Protein AF-A0A737VVT5-F1 (afdb_monomer)

Solvent-accessible surface area (backbone atoms only — not comparable to full-atom values): 5318 Å² total; per-residue (Å²): 131,99,74,93,81,82,90,85,89,75,78,95,59,89,77,70,70,45,81,45,76,46,71,53,77,48,70,49,98,87,68,55,74,51,71,54,74,78,43,82,46,75,44,78,81,86,79,84,80,94,62,81,42,72,71,58,59,41,84,63,86,88,71,77,44,55,78,58,95,72,82,44,75,80

Structu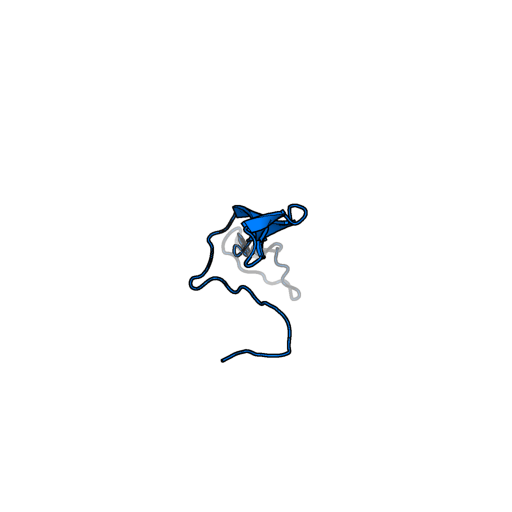re (mmCIF, N/CA/C/O backbone):
data_AF-A0A737VVT5-F1
#
_entry.id   AF-A0A737VVT5-F1
#
loop_
_atom_site.group_PDB
_atom_site.id
_atom_site.type_symbol
_atom_site.label_atom_id
_atom_site.label_alt_id
_atom_site.label_comp_id
_atom_site.label_asym_id
_atom_site.label_entity_id
_atom_site.label_seq_id
_atom_site.pdbx_PDB_ins_code
_atom_site.Cartn_x
_atom_site.Cartn_y
_atom_site.Cartn_z
_atom_site.occupancy
_atom_site.B_iso_or_equiv
_atom_site.auth_seq_id
_atom_site.auth_comp_id
_atom_site.auth_asym_id
_atom_site.auth_atom_id
_atom_site.pdbx_PDB_model_num
ATOM 1 N N . LEU A 1 1 ? -26.243 -1.758 7.833 1.00 42.38 1 LEU A N 1
ATOM 2 C CA . LEU A 1 1 ? -25.568 -1.714 9.149 1.00 42.38 1 LEU A CA 1
ATOM 3 C C . LEU A 1 1 ? -24.862 -3.051 9.310 1.00 42.38 1 LEU A C 1
ATOM 5 O O . LEU A 1 1 ? -25.558 -4.056 9.367 1.00 42.38 1 LEU A O 1
ATOM 9 N N . GLN A 1 2 ? -23.530 -3.107 9.220 1.00 48.56 2 GLN A N 1
ATOM 10 C CA . GLN A 1 2 ? -22.811 -4.380 9.364 1.00 48.56 2 GLN A CA 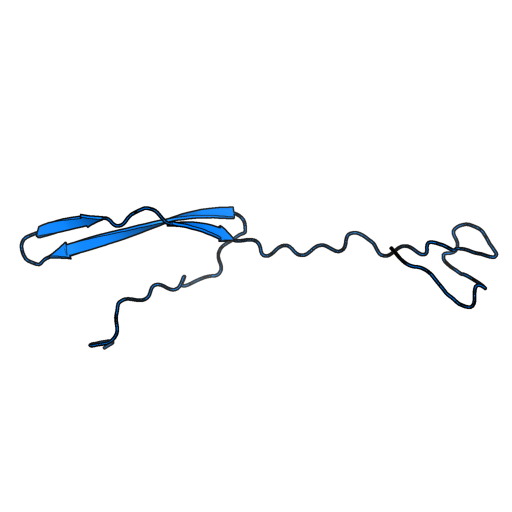1
ATOM 11 C C . GLN A 1 2 ? -22.834 -4.796 10.838 1.00 48.56 2 GLN A C 1
ATOM 13 O O . GLN A 1 2 ? -22.009 -4.366 11.634 1.00 48.56 2 GLN A O 1
ATOM 18 N N . GLY A 1 3 ? -23.843 -5.584 11.196 1.00 54.41 3 GLY A N 1
ATOM 19 C CA . GLY A 1 3 ? -23.915 -6.328 12.443 1.00 54.41 3 GLY A CA 1
ATOM 20 C C . GLY A 1 3 ? -23.665 -7.810 12.168 1.00 54.41 3 GLY A C 1
ATOM 21 O O . GLY A 1 3 ? -24.138 -8.330 11.161 1.00 54.41 3 GLY A O 1
ATOM 22 N N . ALA A 1 4 ? -22.950 -8.452 13.098 1.00 61.03 4 ALA A N 1
ATOM 23 C CA . ALA A 1 4 ? -22.736 -9.899 13.270 1.00 61.03 4 ALA A CA 1
ATOM 24 C C . ALA A 1 4 ? -21.512 -10.602 12.620 1.00 61.03 4 ALA A C 1
ATOM 26 O O . ALA A 1 4 ? -21.406 -11.812 12.782 1.00 61.03 4 ALA A O 1
ATOM 27 N N . GLY A 1 5 ? -20.547 -9.918 11.981 1.00 64.62 5 GLY A N 1
ATOM 28 C CA . GLY A 1 5 ? -19.481 -10.601 11.204 1.00 64.62 5 GLY A CA 1
ATOM 29 C C . GLY A 1 5 ? -18.026 -10.129 11.363 1.00 64.62 5 GLY A C 1
ATOM 30 O O . GLY A 1 5 ? -17.206 -10.469 10.517 1.00 64.62 5 GLY A O 1
ATOM 31 N N . GLY A 1 6 ? -17.692 -9.362 12.408 1.00 78.38 6 GLY A N 1
ATOM 32 C CA . GLY A 1 6 ? -16.344 -8.802 12.620 1.00 78.38 6 GLY A CA 1
ATOM 33 C C . GLY A 1 6 ? -16.161 -7.382 12.064 1.00 78.38 6 GLY A C 1
ATOM 34 O O . GLY A 1 6 ? -16.981 -6.894 11.292 1.00 78.38 6 GLY A O 1
ATOM 35 N N . TRP A 1 7 ? -15.099 -6.700 12.506 1.00 82.44 7 TRP A N 1
ATOM 36 C CA . TRP A 1 7 ? -14.721 -5.361 12.039 1.00 82.44 7 TRP A CA 1
ATOM 37 C C . TRP A 1 7 ? -13.714 -5.477 10.894 1.00 82.44 7 TRP A C 1
ATOM 39 O O . TRP A 1 7 ? -12.704 -6.165 11.036 1.00 82.44 7 TRP A O 1
ATOM 49 N N . SER A 1 8 ? -13.957 -4.785 9.780 1.00 88.25 8 SER A N 1
ATOM 50 C CA . SER A 1 8 ? -13.021 -4.708 8.653 1.00 88.25 8 SER A CA 1
ATOM 51 C C . SER A 1 8 ? -12.595 -3.270 8.393 1.00 88.25 8 SER A C 1
ATOM 53 O O . SER A 1 8 ? -13.431 -2.366 8.393 1.00 88.25 8 SER A O 1
ATOM 55 N N . PHE A 1 9 ? -11.314 -3.074 8.097 1.00 88.69 9 PHE A N 1
ATOM 56 C CA . PHE A 1 9 ? -10.775 -1.808 7.617 1.00 88.69 9 PHE A CA 1
ATOM 57 C C . PHE A 1 9 ? -10.281 -1.978 6.181 1.00 88.69 9 PHE A C 1
ATOM 59 O O . PHE A 1 9 ? -9.513 -2.892 5.883 1.00 88.69 9 PHE A O 1
ATOM 66 N N . THR A 1 10 ? -10.709 -1.081 5.297 1.00 89.81 10 THR A N 1
ATOM 67 C CA . THR A 1 10 ? -10.182 -0.959 3.937 1.00 89.81 10 THR A CA 1
ATOM 68 C C . THR A 1 10 ? -9.865 0.513 3.698 1.00 89.81 10 THR A C 1
ATOM 70 O O . THR A 1 10 ? -10.732 1.355 3.950 1.00 89.81 10 THR A O 1
ATOM 73 N N . PRO A 1 11 ? -8.648 0.850 3.242 1.00 89.94 11 PRO A N 1
ATOM 74 C CA . PRO A 1 11 ? -8.314 2.216 2.863 1.00 89.94 11 PRO A CA 1
ATOM 75 C C . PRO A 1 11 ? -9.318 2.781 1.852 1.00 89.94 11 PRO A C 1
ATOM 77 O O . PRO A 1 11 ? -9.685 2.109 0.892 1.00 89.94 11 PRO A O 1
ATOM 80 N N . THR A 1 12 ? -9.754 4.026 2.047 1.00 91.81 12 THR A N 1
ATOM 81 C CA . THR A 1 12 ? -10.684 4.705 1.124 1.00 91.81 12 THR A CA 1
ATOM 82 C C . THR A 1 12 ? -10.010 5.182 -0.164 1.00 91.81 12 THR A C 1
ATOM 84 O O . THR A 1 12 ? -10.693 5.489 -1.136 1.00 91.81 12 THR A O 1
ATOM 87 N N . ALA A 1 13 ? -8.678 5.232 -0.178 1.00 92.81 13 ALA A N 1
ATOM 88 C CA . ALA A 1 13 ? -7.849 5.553 -1.330 1.00 92.81 13 ALA A CA 1
ATOM 89 C C . ALA A 1 13 ? -6.641 4.610 -1.379 1.00 92.81 13 ALA A C 1
ATOM 91 O O . ALA A 1 13 ? -6.243 4.049 -0.353 1.00 92.81 13 ALA A O 1
ATOM 92 N N . ALA A 1 14 ? -6.049 4.461 -2.565 1.00 92.50 14 ALA A N 1
ATOM 93 C CA . ALA A 1 14 ? -4.813 3.708 -2.734 1.00 92.50 14 ALA A CA 1
ATOM 94 C C . ALA A 1 14 ? -3.684 4.334 -1.902 1.00 92.50 14 ALA A C 1
ATOM 96 O O . ALA A 1 14 ? -3.524 5.556 -1.863 1.00 92.50 14 ALA A O 1
ATOM 97 N N . TRP A 1 15 ? -2.913 3.486 -1.229 1.00 94.19 15 TRP A N 1
ATOM 98 C CA . TRP A 1 15 ? -1.704 3.901 -0.529 1.00 94.19 15 TRP A CA 1
ATOM 99 C C . TRP A 1 15 ? -0.531 3.955 -1.500 1.00 94.19 15 TRP A C 1
ATOM 101 O O . TRP A 1 15 ? -0.464 3.168 -2.441 1.00 94.19 15 TRP A O 1
ATOM 111 N N . ALA A 1 16 ? 0.371 4.905 -1.269 1.00 95.31 16 ALA A N 1
ATOM 112 C CA . ALA A 1 16 ? 1.642 4.952 -1.972 1.00 95.31 16 ALA A CA 1
ATOM 113 C C . ALA A 1 16 ? 2.564 3.833 -1.471 1.00 95.31 16 ALA A C 1
ATOM 115 O O . ALA A 1 16 ? 2.359 3.275 -0.391 1.00 95.31 16 ALA A O 1
ATOM 116 N N . ASP A 1 17 ? 3.605 3.546 -2.241 1.00 94.12 17 ASP A N 1
ATOM 117 C CA . ASP A 1 17 ? 4.623 2.589 -1.830 1.00 94.12 17 ASP A CA 1
ATOM 118 C C . ASP A 1 17 ? 5.336 3.067 -0.567 1.00 94.12 17 ASP A C 1
ATOM 120 O O . ASP A 1 17 ? 5.695 4.240 -0.427 1.00 94.12 17 ASP A O 1
ATOM 124 N N . GLY A 1 18 ? 5.536 2.146 0.370 1.00 95.62 18 GLY A N 1
ATOM 125 C CA . GLY A 1 18 ? 6.122 2.468 1.660 1.00 95.62 18 GLY A CA 1
ATOM 126 C C . GLY A 1 18 ? 5.820 1.448 2.748 1.00 95.62 18 GLY A C 1
ATOM 127 O O . GLY A 1 18 ? 5.150 0.437 2.533 1.00 95.62 18 GLY A O 1
ATOM 128 N N . SER A 1 19 ? 6.339 1.737 3.939 1.00 97.12 19 SER A N 1
ATOM 129 C CA . SER A 1 19 ? 6.126 0.942 5.148 1.00 97.12 19 SER A CA 1
ATOM 130 C C . SER A 1 19 ? 5.118 1.627 6.066 1.00 97.12 19 SER A C 1
ATOM 132 O O . SER A 1 19 ? 5.240 2.816 6.361 1.00 97.12 19 SER A O 1
ATOM 134 N N . TYR A 1 20 ? 4.152 0.857 6.552 1.00 95.81 20 TYR A N 1
ATOM 135 C CA . TYR A 1 20 ? 3.048 1.296 7.396 1.00 95.81 20 TYR A CA 1
ATOM 136 C C . TYR A 1 20 ? 2.959 0.413 8.637 1.00 95.81 20 TYR A C 1
ATOM 138 O O . TYR A 1 20 ? 3.074 -0.804 8.537 1.00 95.81 20 TYR A O 1
ATOM 146 N N . THR A 1 21 ? 2.672 1.007 9.794 1.00 96.00 21 THR A N 1
ATOM 147 C CA . THR A 1 21 ? 2.375 0.256 11.021 1.00 96.00 21 THR A CA 1
ATOM 148 C C . THR A 1 21 ? 0.925 0.505 11.415 1.00 96.00 21 THR A C 1
ATOM 150 O O . THR A 1 21 ? 0.547 1.623 11.769 1.00 96.00 21 THR A O 1
ATOM 153 N N . LEU A 1 22 ? 0.104 -0.540 11.365 1.00 94.06 22 LEU A N 1
ATOM 154 C CA . LEU A 1 22 ? -1.309 -0.492 11.723 1.00 94.06 22 LEU A CA 1
ATOM 155 C C . LEU A 1 22 ? -1.496 -0.902 13.188 1.00 94.06 22 LEU A C 1
ATOM 157 O O . LEU A 1 22 ? -0.851 -1.828 13.682 1.00 94.06 22 LEU A O 1
ATOM 161 N N . LYS A 1 23 ? -2.411 -0.220 13.880 1.00 94.00 23 LYS A N 1
ATOM 162 C CA . LYS A 1 23 ? -2.849 -0.548 15.243 1.00 94.00 23 LYS A CA 1
ATOM 163 C C . LYS A 1 23 ? -4.357 -0.395 15.341 1.00 94.00 23 LYS A C 1
ATOM 165 O O . LYS A 1 23 ? -4.919 0.552 14.797 1.00 94.00 23 LYS A O 1
ATOM 170 N N . VAL A 1 24 ? -4.991 -1.303 16.072 1.00 93.00 24 VAL A N 1
ATOM 171 C CA . VAL A 1 24 ? -6.412 -1.214 16.408 1.00 93.00 24 VAL A CA 1
ATOM 172 C C . VAL A 1 24 ? -6.535 -0.727 17.843 1.00 93.00 24 VAL A C 1
ATOM 174 O O . VAL A 1 24 ? -5.887 -1.265 18.741 1.00 93.00 24 VAL A O 1
ATOM 177 N N . THR A 1 25 ? -7.379 0.278 18.050 1.00 93.06 25 THR A N 1
ATOM 178 C CA . THR A 1 25 ? -7.788 0.747 19.375 1.00 93.06 25 THR A CA 1
ATOM 179 C C . THR A 1 25 ? -9.261 0.427 19.550 1.00 93.06 25 THR A C 1
ATOM 181 O O . THR A 1 25 ? -10.064 0.735 18.671 1.00 93.06 25 THR A O 1
ATOM 184 N N . VAL A 1 26 ? -9.604 -0.199 20.671 1.00 91.56 26 VAL A N 1
ATOM 185 C CA . VAL A 1 26 ? -10.990 -0.452 21.068 1.00 91.56 26 VAL A CA 1
ATOM 186 C C . VAL A 1 26 ? -11.263 0.257 22.384 1.00 91.56 26 VAL A C 1
ATOM 188 O O . VAL A 1 26 ? -10.424 0.233 23.285 1.00 91.56 26 VAL A O 1
ATOM 191 N N . GLU A 1 27 ? -12.426 0.885 22.468 1.00 93.75 27 GLU A N 1
ATOM 192 C CA . GLU A 1 27 ? -12.945 1.562 23.652 1.00 93.75 27 GLU A CA 1
ATOM 193 C C . GLU A 1 27 ? -14.337 0.992 23.939 1.00 93.75 27 GLU A C 1
ATOM 195 O O . GLU A 1 27 ? -15.134 0.824 23.012 1.00 93.75 27 GLU A O 1
ATOM 200 N N . ASP A 1 28 ? -14.604 0.624 25.193 1.00 91.50 28 ASP A N 1
ATOM 201 C CA . ASP A 1 28 ? -15.941 0.208 25.622 1.00 91.50 28 ASP A CA 1
ATOM 202 C C . ASP A 1 28 ? -16.767 1.387 26.161 1.00 91.50 28 ASP A C 1
ATOM 204 O O . ASP A 1 28 ? -16.262 2.486 26.369 1.00 91.50 28 ASP A O 1
ATOM 208 N N . GLU A 1 29 ? -18.061 1.166 26.397 1.00 91.31 29 GLU A N 1
ATOM 209 C CA . GLU A 1 29 ? -18.983 2.208 26.879 1.00 91.31 29 GLU A CA 1
ATOM 210 C C . GLU A 1 29 ? -18.624 2.733 28.283 1.00 91.31 29 GLU A C 1
ATOM 212 O O . GLU A 1 29 ? -19.009 3.840 28.656 1.00 91.31 29 GLU A O 1
ATOM 217 N N . ALA A 1 30 ? -17.849 1.965 29.055 1.00 94.44 30 ALA A N 1
ATOM 218 C CA . ALA A 1 30 ? -17.321 2.382 30.349 1.00 94.44 30 ALA A CA 1
ATOM 219 C C . ALA A 1 30 ? -15.992 3.160 30.230 1.00 94.44 30 ALA A C 1
ATOM 221 O O . ALA A 1 30 ? -15.441 3.576 31.251 1.00 94.44 30 ALA A O 1
ATOM 222 N N . GLY A 1 31 ? -15.478 3.365 29.012 1.00 94.69 31 GLY A N 1
ATOM 223 C CA . GLY A 1 31 ? -14.239 4.086 28.729 1.00 94.69 31 GLY A CA 1
ATOM 224 C C . GLY A 1 31 ? -12.964 3.250 28.880 1.00 94.69 31 GLY A C 1
ATOM 225 O O . GLY A 1 31 ? -11.866 3.806 28.945 1.00 94.69 31 GLY A O 1
ATOM 226 N N . ASN A 1 32 ? -13.049 1.917 28.959 1.00 93.19 32 ASN A N 1
ATOM 227 C CA . ASN A 1 32 ? -11.851 1.081 28.981 1.00 93.19 32 ASN A CA 1
ATOM 228 C C . ASN A 1 32 ? -11.244 0.986 27.582 1.00 93.19 32 ASN A C 1
ATOM 230 O O . ASN A 1 32 ? -11.872 0.482 26.653 1.00 93.19 32 ASN A O 1
ATOM 234 N N . ILE A 1 33 ? -9.975 1.378 27.462 1.00 95.69 33 ILE A N 1
ATOM 235 C CA . ILE A 1 33 ? -9.232 1.336 26.200 1.00 95.69 33 ILE A CA 1
ATOM 236 C C . ILE A 1 33 ? -8.299 0.117 26.162 1.00 95.69 33 ILE A C 1
ATOM 238 O O . ILE A 1 33 ? -7.648 -0.245 27.155 1.00 95.69 33 ILE A O 1
ATOM 242 N N . ARG A 1 34 ? -8.213 -0.534 24.998 1.00 94.00 34 ARG A N 1
ATOM 243 C CA . ARG A 1 34 ? -7.205 -1.556 24.674 1.00 94.00 34 ARG A CA 1
ATOM 244 C C . ARG A 1 34 ? -6.633 -1.325 23.280 1.00 94.00 34 ARG A C 1
ATOM 246 O O . ARG A 1 34 ? -7.309 -0.809 22.393 1.00 94.00 34 ARG A O 1
ATOM 253 N N . HIS A 1 35 ? -5.393 -1.767 23.090 1.00 93.62 35 HIS A N 1
ATOM 254 C CA . HIS A 1 35 ? -4.686 -1.693 21.815 1.00 93.62 35 HIS A CA 1
ATOM 255 C C . HIS A 1 35 ? -4.276 -3.088 21.346 1.00 93.62 35 HIS A C 1
ATOM 257 O O . HIS A 1 35 ? -3.930 -3.944 22.163 1.00 93.62 35 HIS A O 1
ATOM 263 N N . SER A 1 36 ? -4.280 -3.307 20.033 1.00 92.00 36 SER A N 1
ATOM 264 C CA . SER A 1 36 ? -3.686 -4.500 19.431 1.00 92.00 36 SER A CA 1
ATOM 265 C C . SER A 1 36 ? -2.157 -4.435 19.436 1.00 92.00 36 SER A C 1
ATOM 267 O O . SER A 1 36 ? -1.553 -3.367 19.583 1.00 92.00 36 SER A O 1
ATOM 269 N N . ALA A 1 37 ? -1.521 -5.579 19.176 1.00 94.38 37 ALA A N 1
ATOM 270 C CA . ALA A 1 37 ? -0.144 -5.581 18.698 1.00 94.38 37 ALA A CA 1
ATOM 271 C C . ALA A 1 37 ? -0.038 -4.779 17.378 1.00 94.38 37 ALA A C 1
ATOM 273 O O . AL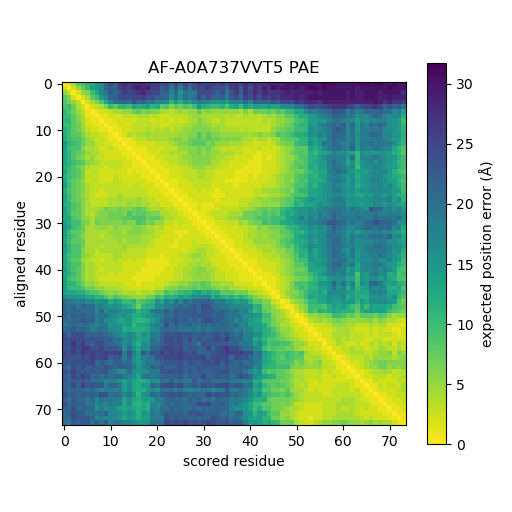A A 1 37 ? -1.018 -4.731 16.621 1.00 94.38 37 ALA A O 1
ATOM 274 N N . PRO A 1 38 ? 1.108 -4.126 17.109 1.00 95.19 38 PRO A 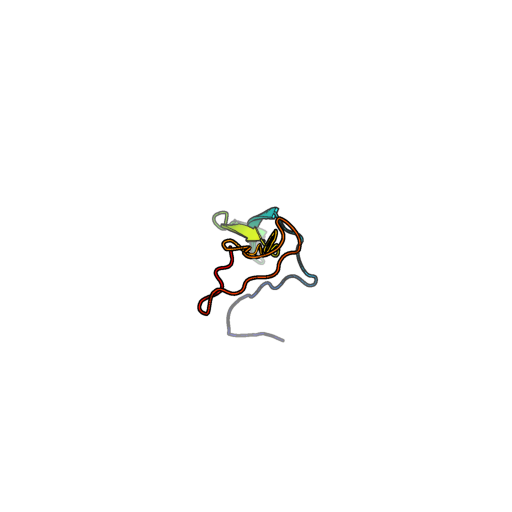N 1
ATOM 275 C CA . PRO A 1 38 ? 1.350 -3.481 15.825 1.00 95.19 38 PRO A CA 1
ATOM 276 C C . PRO A 1 38 ? 1.403 -4.518 14.699 1.00 95.19 38 PRO A C 1
ATOM 278 O O . PRO A 1 38 ? 1.920 -5.619 14.888 1.00 95.19 38 PRO A O 1
ATOM 281 N N . LEU A 1 39 ? 0.890 -4.140 13.531 1.00 94.88 39 LEU A N 1
ATOM 282 C CA . LEU A 1 39 ? 1.034 -4.891 12.290 1.00 94.88 39 LEU A CA 1
ATOM 283 C C . LEU A 1 39 ? 1.829 -4.051 11.294 1.00 94.88 39 LEU A C 1
ATOM 285 O O . LEU A 1 39 ? 1.342 -3.015 10.840 1.00 94.88 39 LEU A O 1
ATOM 289 N N . ASP A 1 40 ? 3.024 -4.513 10.946 1.00 96.25 40 ASP A N 1
ATOM 290 C CA . ASP A 1 40 ? 3.840 -3.880 9.916 1.00 96.25 40 ASP A CA 1
ATOM 291 C C . ASP A 1 40 ? 3.423 -4.382 8.531 1.00 96.25 40 ASP A C 1
ATOM 293 O O . ASP A 1 40 ? 3.338 -5.583 8.274 1.00 96.25 40 ASP A O 1
ATOM 297 N N . VAL A 1 41 ? 3.139 -3.441 7.636 1.00 94.88 41 VAL A N 1
ATOM 298 C CA . VAL A 1 41 ? 2.662 -3.671 6.273 1.00 94.88 41 VAL A CA 1
ATOM 299 C C . VAL A 1 41 ? 3.549 -2.890 5.318 1.00 94.88 41 VAL A C 1
ATOM 301 O O . VAL A 1 41 ? 3.806 -1.707 5.529 1.00 94.88 41 VAL A O 1
ATOM 304 N N . LYS A 1 42 ? 3.989 -3.535 4.238 1.00 95.44 42 LYS A N 1
ATOM 305 C CA . LYS A 1 42 ? 4.683 -2.869 3.136 1.00 95.44 42 LYS A CA 1
ATOM 306 C C . LYS A 1 42 ? 3.764 -2.823 1.920 1.00 95.44 42 LYS A C 1
ATOM 308 O O . LYS A 1 42 ? 3.262 -3.862 1.496 1.00 95.44 42 LYS A O 1
ATOM 313 N N . VAL A 1 43 ? 3.561 -1.630 1.375 1.00 94.69 43 VAL A N 1
ATOM 314 C CA . VAL A 1 43 ? 2.919 -1.418 0.075 1.00 94.69 43 VAL A CA 1
ATOM 315 C C . VAL A 1 43 ? 4.022 -1.276 -0.963 1.00 94.69 43 VAL A C 1
ATOM 317 O O . VAL A 1 43 ? 4.957 -0.499 -0.769 1.00 94.69 43 VAL A O 1
ATOM 320 N N . ASP A 1 44 ? 3.929 -2.068 -2.023 1.00 92.94 44 ASP A N 1
ATOM 321 C CA . ASP A 1 44 ? 4.879 -2.090 -3.129 1.00 92.94 44 ASP A CA 1
ATOM 322 C C . ASP A 1 44 ? 4.084 -2.323 -4.420 1.00 92.94 44 ASP A C 1
ATOM 324 O O . ASP A 1 44 ? 3.554 -3.412 -4.652 1.00 92.94 44 ASP A O 1
ATOM 328 N N . THR A 1 45 ? 3.887 -1.257 -5.189 1.00 90.31 45 THR A N 1
ATOM 329 C CA . THR A 1 45 ? 3.141 -1.239 -6.454 1.00 90.31 45 THR A CA 1
ATOM 330 C C . THR A 1 45 ? 4.072 -1.067 -7.650 1.00 90.31 45 THR A C 1
ATOM 332 O O . THR A 1 45 ? 3.632 -1.158 -8.798 1.00 90.31 45 THR A O 1
ATOM 335 N N . GLN A 1 46 ? 5.367 -0.863 -7.402 1.00 86.38 46 GLN A N 1
ATOM 336 C CA . GLN A 1 46 ? 6.386 -0.819 -8.432 1.00 86.38 46 GLN A CA 1
ATOM 337 C C . GLN A 1 46 ? 6.674 -2.220 -8.970 1.00 86.38 46 GLN A C 1
ATOM 339 O O . GLN A 1 46 ? 7.073 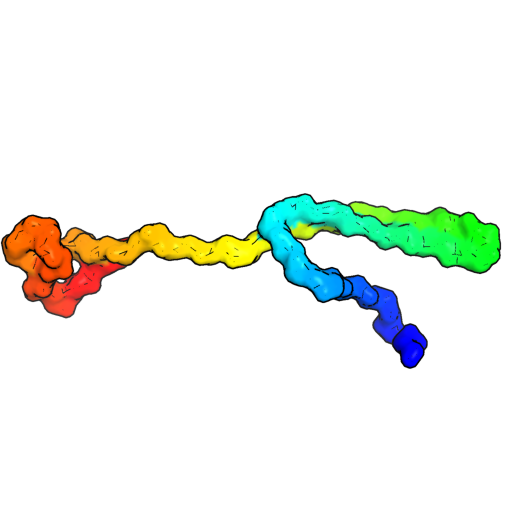-3.144 -8.270 1.00 86.38 46 GLN A O 1
ATOM 344 N N . THR A 1 47 ? 6.493 -2.373 -10.276 1.00 76.38 47 THR A N 1
ATOM 345 C CA . THR A 1 47 ? 6.985 -3.521 -11.035 1.00 76.38 47 THR A CA 1
ATOM 346 C C . THR A 1 47 ? 7.803 -2.957 -12.181 1.00 76.38 47 THR A C 1
ATOM 348 O O . THR A 1 47 ? 7.265 -2.227 -13.012 1.00 76.38 47 THR A O 1
ATOM 351 N N . VAL A 1 48 ? 9.101 -3.249 -12.207 1.00 75.88 48 VAL A N 1
ATOM 352 C CA . VAL A 1 48 ? 10.013 -2.722 -13.227 1.00 75.88 48 VAL A CA 1
ATOM 353 C C . VAL A 1 48 ? 10.618 -3.878 -14.015 1.00 75.88 48 VAL A C 1
ATOM 355 O O . VAL A 1 48 ? 11.127 -4.834 -13.435 1.00 75.88 48 VAL A O 1
ATOM 358 N N . ILE A 1 49 ? 10.544 -3.777 -15.342 1.00 71.69 49 ILE A N 1
ATOM 359 C CA . ILE A 1 49 ? 11.416 -4.491 -16.278 1.00 71.69 49 ILE A CA 1
ATOM 360 C C . ILE A 1 49 ? 12.228 -3.382 -16.948 1.00 71.69 49 ILE A C 1
ATOM 362 O O . ILE A 1 49 ? 11.700 -2.664 -17.794 1.00 71.69 49 ILE A O 1
ATOM 366 N N . ASP A 1 50 ? 13.465 -3.174 -16.495 1.00 69.50 50 ASP A N 1
ATOM 367 C CA . ASP A 1 50 ? 14.257 -1.981 -16.835 1.00 69.50 50 ASP A CA 1
ATOM 368 C C . ASP A 1 50 ? 14.630 -1.898 -18.321 1.00 69.50 50 ASP A C 1
ATOM 370 O O . ASP A 1 50 ? 14.706 -0.809 -18.894 1.00 69.50 50 ASP A O 1
ATOM 374 N N . ARG A 1 51 ? 14.868 -3.044 -18.961 1.00 74.50 51 ARG A N 1
ATOM 375 C CA . ARG A 1 51 ? 15.158 -3.152 -20.391 1.00 74.50 51 ARG A CA 1
ATOM 376 C C . ARG A 1 51 ? 14.985 -4.601 -20.827 1.00 74.50 51 ARG A C 1
ATOM 378 O O . ARG A 1 51 ? 15.216 -5.495 -20.027 1.00 74.50 51 ARG A O 1
ATOM 385 N N . ILE A 1 52 ? 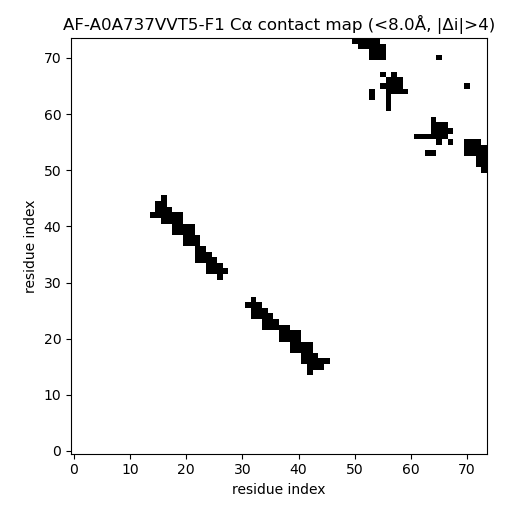14.596 -4.799 -22.083 1.00 80.12 52 ILE A N 1
ATOM 386 C CA . ILE A 1 52 ? 14.745 -6.079 -22.777 1.00 80.12 52 ILE A CA 1
ATOM 387 C C . ILE A 1 52 ? 15.825 -5.856 -23.834 1.00 80.12 52 ILE A C 1
ATOM 389 O O . ILE A 1 52 ? 15.655 -5.013 -24.716 1.00 80.12 52 ILE A O 1
ATOM 393 N N . GLU A 1 53 ? 16.950 -6.549 -23.715 1.00 85.94 53 GLU A N 1
ATOM 394 C CA . GLU A 1 53 ? 18.087 -6.440 -24.635 1.00 85.94 53 GLU A CA 1
ATOM 395 C C . GLU A 1 53 ? 18.233 -7.699 -25.471 1.00 85.94 53 GLU A C 1
ATOM 397 O O . GLU A 1 53 ? 18.158 -8.797 -24.926 1.00 85.94 53 GLU A O 1
ATOM 402 N N . LEU A 1 54 ? 18.515 -7.543 -26.765 1.00 90.44 54 LEU A N 1
ATOM 403 C CA . LEU A 1 54 ? 18.969 -8.652 -27.596 1.00 90.44 54 LEU A CA 1
ATOM 404 C C . LEU A 1 54 ? 20.396 -9.033 -27.179 1.00 90.44 54 LEU A C 1
ATOM 406 O O . LEU A 1 54 ? 21.308 -8.210 -27.228 1.00 90.44 54 LEU A O 1
ATOM 410 N N . VAL A 1 55 ? 20.582 -10.276 -26.742 1.00 90.31 55 VAL A N 1
ATOM 411 C CA . VAL A 1 55 ? 21.873 -10.788 -26.259 1.00 90.31 55 VAL A CA 1
ATOM 412 C C . VAL A 1 55 ? 22.759 -11.233 -27.424 1.00 90.31 55 VAL A C 1
ATOM 414 O O . VAL A 1 55 ? 23.976 -11.062 -27.369 1.00 90.31 55 VAL A O 1
ATOM 417 N N . ASN A 1 56 ? 22.160 -11.772 -28.488 1.00 88.44 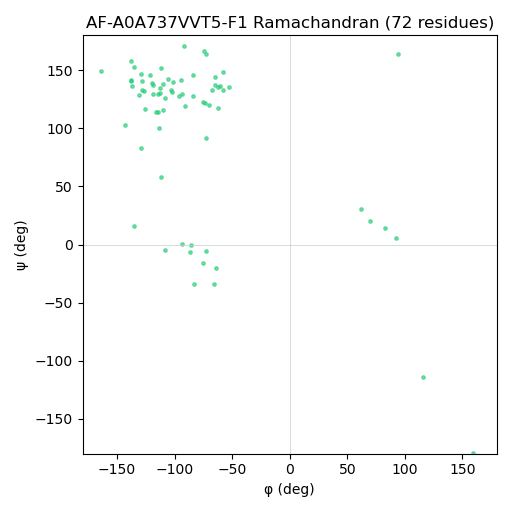56 ASN A N 1
ATOM 418 C CA . ASN A 1 56 ? 22.855 -12.315 -29.653 1.00 88.44 56 ASN A CA 1
ATOM 419 C C . ASN A 1 56 ? 22.641 -11.475 -30.920 1.00 88.44 56 ASN A C 1
ATOM 421 O O . ASN A 1 56 ? 22.174 -11.989 -31.931 1.00 88.44 56 ASN A O 1
ATOM 425 N N . ASP A 1 57 ? 23.006 -10.194 -30.867 1.00 85.50 57 ASP A N 1
ATOM 426 C CA . ASP A 1 57 ? 23.073 -9.316 -32.044 1.00 85.50 57 ASP A CA 1
ATOM 427 C C . ASP A 1 57 ? 24.115 -9.860 -33.047 1.00 85.50 57 ASP A C 1
ATOM 429 O O . ASP A 1 57 ? 25.297 -10.024 -32.718 1.00 85.50 57 ASP A O 1
ATOM 433 N N . SER A 1 58 ? 23.656 -10.223 -34.247 1.00 86.38 58 SER A N 1
ATOM 434 C CA . SER A 1 58 ? 24.488 -10.815 -35.294 1.00 86.38 58 SER A CA 1
ATOM 435 C C . SER A 1 58 ? 24.167 -10.221 -36.663 1.00 86.38 58 SER A C 1
ATOM 437 O O . SER A 1 58 ? 23.012 -10.092 -37.062 1.00 86.38 58 SER A O 1
ATOM 439 N N . GLY A 1 59 ? 25.217 -9.916 -37.429 1.00 85.12 59 GLY A N 1
ATOM 440 C CA . GLY A 1 59 ? 25.114 -9.098 -38.635 1.00 85.12 59 GLY A CA 1
ATOM 441 C C . GLY A 1 59 ? 25.899 -7.806 -38.443 1.00 85.12 59 GLY A C 1
ATOM 442 O O . GLY A 1 59 ? 27.125 -7.864 -38.326 1.00 85.12 59 GLY A O 1
ATOM 443 N N . GLU A 1 60 ? 25.202 -6.672 -38.403 1.00 87.62 60 GLU A N 1
ATOM 444 C CA . GLU A 1 60 ? 25.792 -5.358 -38.143 1.00 87.62 60 GLU A CA 1
ATOM 445 C C . GLU A 1 60 ? 25.766 -5.052 -36.636 1.00 87.62 60 GLU A C 1
ATOM 447 O O . GLU A 1 60 ? 24.691 -4.967 -36.054 1.00 87.62 60 GLU A O 1
ATOM 452 N N . PRO A 1 61 ? 26.918 -4.849 -35.974 1.00 83.12 61 PRO A N 1
ATOM 453 C CA . PRO A 1 61 ? 26.938 -4.644 -34.530 1.00 83.12 61 PRO A CA 1
ATOM 454 C C . PRO A 1 61 ? 26.090 -3.447 -34.076 1.00 83.12 61 PRO A C 1
ATOM 456 O O . PRO A 1 61 ? 26.270 -2.332 -34.572 1.00 83.12 61 PRO A O 1
ATOM 459 N N . ALA A 1 62 ? 25.274 -3.662 -33.040 1.00 82.75 62 ALA A N 1
ATOM 460 C CA . ALA A 1 62 ? 24.446 -2.657 -32.371 1.00 82.75 62 ALA A CA 1
ATOM 461 C C . ALA A 1 62 ? 23.261 -2.127 -33.199 1.00 82.75 62 ALA A C 1
ATOM 463 O O . ALA A 1 62 ? 22.712 -1.067 -32.876 1.00 82.75 62 ALA A O 1
ATOM 464 N N . ASP A 1 63 ? 22.833 -2.861 -34.228 1.00 88.44 63 ASP A N 1
ATOM 465 C CA . ASP A 1 63 ? 21.583 -2.589 -34.940 1.00 88.44 63 ASP A CA 1
ATOM 466 C C . ASP A 1 63 ? 20.356 -3.271 -34.289 1.00 88.44 63 ASP A C 1
ATOM 468 O O . ASP A 1 63 ? 19.216 -2.952 -34.638 1.00 88.44 63 ASP A O 1
ATOM 472 N N . ASN A 1 64 ? 20.576 -4.113 -33.267 1.00 87.56 64 ASN A N 1
ATOM 473 C CA . ASN A 1 64 ? 19.569 -4.932 -32.582 1.00 87.56 64 ASN A CA 1
ATOM 474 C C . ASN A 1 64 ? 18.871 -5.957 -33.492 1.00 87.56 64 ASN A C 1
ATOM 476 O O . ASN A 1 64 ? 17.705 -6.299 -33.259 1.00 87.56 64 ASN A O 1
ATOM 480 N N . LEU A 1 65 ? 19.557 -6.456 -34.516 1.00 89.00 65 LEU A N 1
ATOM 481 C CA . LEU A 1 65 ? 19.087 -7.535 -35.374 1.00 89.00 65 LEU A CA 1
ATOM 482 C C . LEU A 1 65 ? 19.934 -8.796 -35.154 1.00 89.00 65 LEU A C 1
ATOM 484 O O . LEU A 1 65 ? 21.088 -8.755 -34.750 1.00 89.00 65 LEU A O 1
ATOM 488 N N . THR A 1 66 ? 19.333 -9.964 -35.377 1.00 91.06 66 THR A N 1
ATOM 489 C CA . THR A 1 66 ? 20.049 -11.242 -35.326 1.00 91.06 66 THR A CA 1
ATOM 490 C C . THR A 1 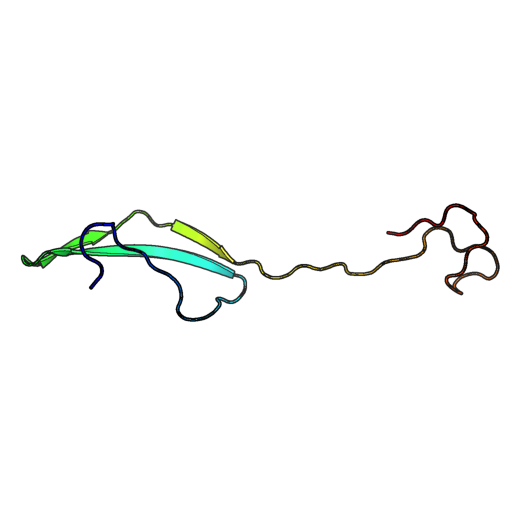66 ? 19.611 -12.140 -36.466 1.00 91.06 66 THR A C 1
ATOM 492 O O . THR A 1 66 ? 18.434 -12.190 -36.833 1.00 91.06 66 THR A O 1
ATOM 495 N N . ASN A 1 67 ? 20.572 -12.855 -37.036 1.00 90.62 67 ASN A N 1
ATOM 496 C CA . ASN A 1 67 ? 20.344 -13.962 -37.957 1.00 90.62 67 ASN A CA 1
ATOM 497 C C . ASN A 1 67 ? 20.313 -15.329 -37.252 1.00 90.62 67 ASN A C 1
ATOM 499 O O . ASN A 1 67 ? 20.145 -16.352 -37.922 1.00 90.62 67 ASN A O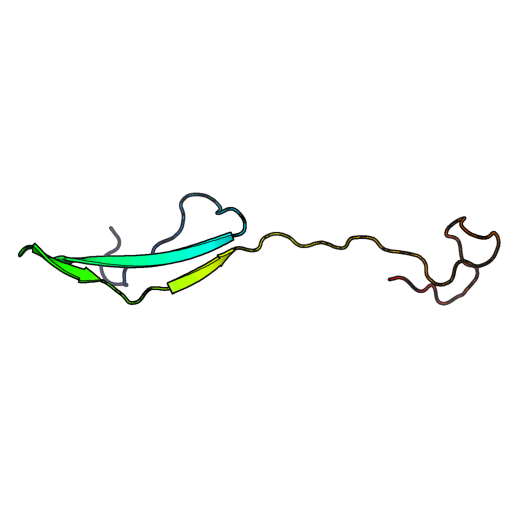 1
ATOM 503 N N . ASP A 1 68 ? 20.476 -15.358 -35.926 1.00 90.75 68 ASP A N 1
ATOM 504 C CA . ASP A 1 68 ? 20.334 -16.575 -35.141 1.00 90.75 68 ASP A CA 1
ATOM 505 C C . ASP A 1 68 ? 18.868 -17.029 -35.149 1.00 90.75 68 ASP A C 1
ATOM 507 O O . ASP A 1 68 ? 17.933 -16.258 -34.925 1.00 90.75 68 ASP A O 1
ATOM 511 N N . VAL A 1 69 ? 18.652 -18.319 -35.391 1.00 90.25 69 VAL A N 1
ATOM 512 C CA . VAL A 1 69 ? 17.316 -18.930 -35.383 1.00 90.25 69 VAL A CA 1
ATOM 513 C C . VAL A 1 69 ? 16.744 -19.075 -33.967 1.00 90.25 69 VAL A C 1
ATOM 515 O O . VAL A 1 69 ? 15.593 -19.490 -33.808 1.00 90.25 69 VAL A O 1
ATOM 518 N N . ARG A 1 70 ? 17.537 -18.760 -32.935 1.00 90.19 70 ARG A N 1
ATOM 519 C CA . ARG A 1 70 ? 17.146 -18.714 -31.523 1.00 90.19 70 ARG A CA 1
ATOM 520 C C . ARG A 1 70 ? 17.573 -17.370 -30.909 1.00 90.19 70 ARG A C 1
ATOM 522 O O . ARG A 1 70 ? 18.621 -17.301 -30.277 1.00 90.19 70 ARG A O 1
ATOM 529 N N . PRO A 1 71 ? 16.785 -16.296 -31.080 1.00 88.88 71 PRO A N 1
ATOM 530 C CA . PRO A 1 71 ? 17.085 -15.014 -30.452 1.00 88.88 71 PRO A CA 1
ATOM 531 C C . PRO A 1 71 ? 16.993 -15.112 -28.922 1.00 88.88 71 PRO A C 1
ATOM 533 O O . PRO A 1 71 ? 16.059 -15.716 -28.384 1.00 88.88 71 PRO A O 1
ATOM 536 N N . GLU A 1 72 ? 17.955 -14.506 -28.233 1.00 90.50 72 GLU A N 1
ATOM 537 C CA . GLU A 1 72 ? 18.058 -14.477 -26.774 1.00 90.50 72 GLU A CA 1
ATOM 538 C C . GLU A 1 72 ? 17.839 -13.056 -26.251 1.00 90.50 72 GLU A C 1
ATOM 540 O O . GLU A 1 72 ? 18.412 -12.100 -26.776 1.00 90.50 72 GLU A O 1
ATOM 545 N N . PHE A 1 73 ? 17.028 -12.916 -25.199 1.00 89.06 73 PHE A N 1
ATOM 546 C CA . PHE A 1 73 ? 16.720 -11.627 -24.584 1.00 89.06 73 PHE A CA 1
ATOM 547 C C . PHE A 1 73 ? 16.937 -11.657 -23.070 1.00 89.06 73 PHE A C 1
ATOM 549 O O . PHE A 1 73 ? 16.687 -12.687 -22.437 1.00 89.06 73 PHE A O 1
ATOM 556 N N . ARG A 1 74 ? 17.368 -10.531 -22.495 1.00 83.06 74 ARG A N 1
ATOM 557 C CA . ARG A 1 74 ? 17.524 -10.339 -21.043 1.00 83.06 74 ARG A CA 1
ATOM 558 C C . ARG A 1 74 ? 16.883 -9.049 -20.563 1.00 83.06 74 ARG A C 1
ATOM 560 O O . ARG A 1 74 ? 16.921 -8.077 -21.350 1.00 83.06 74 ARG A O 1
#

Nearest PDB structures (foldseek):
  2yn5-assembly1_B  TM=8.225E-01  e=6.047E-03  Salmonella enterica subsp. enterica serovar Typhimurium str. LT2
  2yn3-assembly1_C  TM=7.022E-01  e=8.494E-02  Salmonella enterica subsp. enterica serovar Typhimurium str. LT2
  7zgj-assembly1_B  TM=6.017E-01  e=3.702E+00  Homo sapiens
  2a73-assembly1_B  TM=6.432E-01  e=5.751E+00  Homo sapiens
  5jtw-assembly2_E  TM=5.020E-01  e=6.946E+00  Homo sapiens

Organism: Salmonella enterica (NCBI:txid28901)

Radius of gyration: 26.53 Å; Cα contacts (8 Å, |Δi|>4): 82; chains: 1; bounding box: 52×24×69 Å

pLDDT: mean 87.19, std 10.84, range [42.38, 97.12]

InterPro domains:
  IPR013783 Immunoglobulin-like fold [G3DSA:2.60.40.10] (1-50)
  IPR044016 Bacterial Ig-like domain 13 [PF19077] (3-45)

Foldseek 3Di:
DDPDDDDDDDDPDDDDFDKDWDKDWDADPVGDIDIDDIDIDGDDPDDDPPDKAFPADDDDPPPRDDPDPDTDID

Secondary structure (DSSP, 8-state):
---SS------SSPPPSEEEEE--EEE-TT--EEEPPPEEEEE----------BS---SSTTSS----SS--B-

Sequence (74 aa):
LQGAGGWSFTPTAAWADGSYTLKVTVEDEAGNIRHSAPLDVKVDTQTVIDRIELVNDSGEPADNLTNDVRPEFR

Mean predicted aligned error: 11.09 Å